Protein AF-A0A0B2SN39-F1 (afdb_monomer_lite)

Sequence (72 aa):
MEPTSSLGIPVYYFFAYGAAVLALFSNFPKLHEETSLSFKDMVGVELHVPASAPLKAMDMIEPMLERDDHAY

Radius of gyration: 14.98 Å; chains: 1; bounding box: 44×22×30 Å

Secondary structure (DSSP, 8-state):
-HHHHTTTPPP-----S-HHHHHHHHHHHHHHHT-SS-GGG-TTPEE--TTS--EEGGGS-GGGS-TTSTT-

Foldseek 3Di:
DPPVVVVPDDDDDDDPDDPQVVQCVVCLVVVVVVDPDFLLVQPPDWDDGPPDDTDRSNRDDVLRRGPPDPSD

pLDDT: mean 91.07, std 8.57, range [56.38, 97.69]

Organism: Glycine soja (NCBI:txid3848)

Structure (mmCIF, N/CA/C/O backbone):
data_AF-A0A0B2SN39-F1
#
_entry.id   AF-A0A0B2SN39-F1
#
loop_
_atom_site.group_PDB
_atom_site.id
_atom_site.type_symbol
_atom_site.label_atom_id
_atom_site.label_alt_id
_atom_site.label_comp_id
_atom_site.label_asym_id
_atom_site.label_entity_id
_atom_site.label_seq_id
_atom_site.pdbx_PDB_ins_code
_atom_site.Cartn_x
_atom_site.Cartn_y
_atom_site.Cartn_z
_atom_site.occupancy
_atom_site.B_iso_or_equiv
_atom_site.auth_seq_id
_atom_site.auth_comp_id
_atom_site.auth_asym_id
_atom_site.auth_atom_id
_atom_site.pdbx_PDB_model_num
ATOM 1 N N . MET A 1 1 ? 17.735 -1.598 -4.031 1.00 56.38 1 MET A N 1
ATOM 2 C CA . MET A 1 1 ? 17.920 -0.760 -5.239 1.00 56.38 1 MET A CA 1
ATOM 3 C C . MET A 1 1 ? 19.375 -0.340 -5.460 1.00 56.38 1 MET A C 1
ATOM 5 O O . MET A 1 1 ? 19.735 -0.083 -6.596 1.00 56.38 1 MET A O 1
ATOM 9 N N . GLU A 1 2 ? 20.233 -0.356 -4.435 1.00 59.19 2 GLU A N 1
ATOM 10 C CA . GLU A 1 2 ? 21.653 0.032 -4.535 1.00 59.19 2 GLU A CA 1
ATOM 11 C C . GLU A 1 2 ? 22.523 -0.649 -5.624 1.00 59.19 2 GLU A C 1
ATOM 13 O O . GLU A 1 2 ? 23.343 0.049 -6.220 1.00 59.19 2 GLU A O 1
ATOM 18 N N . PRO A 1 3 ? 22.400 -1.957 -5.949 1.00 64.38 3 PRO A N 1
ATOM 19 C CA . PRO A 1 3 ? 23.410 -2.598 -6.797 1.00 64.38 3 PRO A CA 1
ATOM 20 C C . PRO A 1 3 ? 23.364 -2.180 -8.274 1.00 64.38 3 PRO A C 1
ATOM 22 O O . PRO A 1 3 ? 24.372 -2.289 -8.960 1.00 64.38 3 PRO A O 1
ATOM 25 N N . THR A 1 4 ? 22.224 -1.707 -8.782 1.00 65.62 4 THR A N 1
ATOM 26 C CA . THR A 1 4 ? 22.063 -1.313 -10.194 1.00 65.62 4 THR A CA 1
ATOM 27 C C . THR A 1 4 ? 22.342 0.168 -10.429 1.00 65.62 4 THR A C 1
ATOM 29 O O . THR A 1 4 ? 22.854 0.535 -11.486 1.00 65.62 4 THR A O 1
ATOM 32 N N . SER A 1 5 ? 22.057 1.017 -9.436 1.00 66.62 5 SER A N 1
ATOM 33 C CA . SER A 1 5 ? 22.270 2.468 -9.508 1.00 66.62 5 SER A CA 1
ATOM 34 C C . SER A 1 5 ? 23.745 2.834 -9.698 1.00 66.62 5 SER A C 1
ATOM 36 O O . SER A 1 5 ? 24.059 3.792 -10.399 1.00 66.62 5 SER A O 1
ATOM 38 N N . SER A 1 6 ? 24.660 2.041 -9.134 1.00 81.81 6 SER A N 1
ATOM 39 C CA . SER A 1 6 ? 26.112 2.216 -9.277 1.00 81.81 6 SER A CA 1
ATOM 40 C C . SER A 1 6 ? 26.664 1.781 -10.643 1.00 81.81 6 SER A C 1
ATOM 42 O O . SER A 1 6 ? 27.762 2.191 -11.012 1.00 81.81 6 SER A O 1
ATOM 44 N N . LEU A 1 7 ? 25.906 0.986 -11.408 1.00 88.25 7 LEU A N 1
ATOM 45 C CA . LEU A 1 7 ? 26.302 0.443 -12.715 1.00 88.25 7 LEU A CA 1
ATOM 46 C C . LEU A 1 7 ? 25.801 1.290 -13.899 1.00 88.25 7 LEU A C 1
ATOM 48 O O . LEU A 1 7 ? 26.104 0.970 -15.046 1.00 88.25 7 LEU A O 1
ATOM 52 N N . GLY A 1 8 ? 25.020 2.348 -13.645 1.00 87.31 8 GLY A N 1
ATOM 53 C CA . GLY A 1 8 ? 24.458 3.212 -14.692 1.00 87.31 8 GLY A CA 1
ATOM 54 C C . GLY A 1 8 ? 23.393 2.538 -15.568 1.00 87.31 8 GLY A C 1
ATOM 55 O O . GLY A 1 8 ? 23.070 3.047 -16.639 1.00 87.31 8 GLY A O 1
ATOM 56 N N . ILE A 1 9 ? 22.846 1.397 -15.133 1.00 89.06 9 ILE A N 1
ATOM 57 C CA . ILE A 1 9 ? 21.811 0.659 -15.866 1.00 89.06 9 ILE A CA 1
ATOM 58 C C . ILE A 1 9 ? 20.431 1.157 -15.407 1.00 89.06 9 ILE A C 1
ATOM 60 O O . ILE A 1 9 ? 20.140 1.092 -14.208 1.00 89.06 9 ILE A O 1
ATOM 64 N N . PRO A 1 10 ? 19.559 1.627 -16.320 1.00 88.50 10 PRO A N 1
ATOM 65 C CA . PRO A 1 10 ? 18.223 2.069 -15.946 1.00 88.50 10 PRO A CA 1
ATOM 66 C C . PRO A 1 10 ? 17.370 0.886 -15.473 1.00 88.50 10 PRO A C 1
ATOM 68 O O . PRO A 1 10 ? 17.323 -0.167 -16.110 1.00 88.50 10 PRO A O 1
ATOM 71 N N . VAL A 1 11 ? 16.677 1.077 -14.350 1.00 88.50 11 VAL A N 1
ATOM 72 C CA . VAL A 1 11 ? 15.767 0.085 -13.768 1.00 88.50 11 VAL A CA 1
ATOM 73 C C . VAL A 1 11 ? 14.335 0.458 -14.112 1.00 88.50 11 VAL A C 1
ATOM 75 O O . VAL A 1 11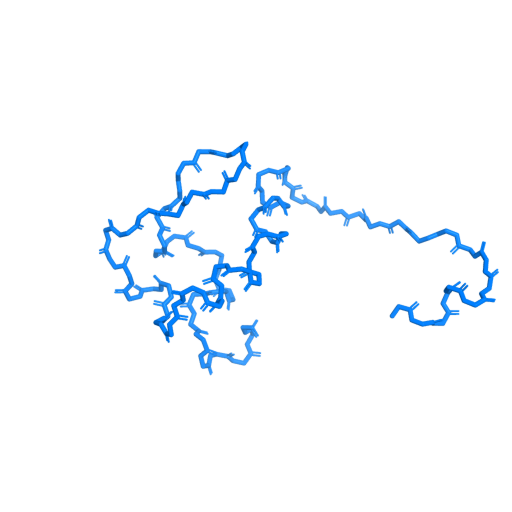 ? 13.913 1.593 -13.900 1.00 88.50 11 VAL A O 1
ATOM 78 N N . TYR A 1 12 ? 13.578 -0.520 -14.600 1.00 90.31 12 TYR A N 1
ATOM 79 C CA . TYR A 1 12 ? 12.163 -0.373 -14.913 1.00 90.31 12 TYR A CA 1
ATOM 80 C C . TYR A 1 12 ? 11.347 -1.384 -14.113 1.00 90.31 12 TYR A C 1
ATOM 82 O O . TYR A 1 12 ? 11.764 -2.528 -13.933 1.00 90.31 12 TYR A O 1
ATOM 90 N N . TYR A 1 13 ? 10.167 -0.961 -13.666 1.00 90.06 13 TYR A N 1
ATOM 91 C CA . TYR A 1 13 ? 9.222 -1.807 -12.947 1.00 90.06 13 TYR A CA 1
ATOM 92 C C . TYR A 1 13 ? 8.059 -2.166 -13.861 1.00 90.06 13 TYR A C 1
ATOM 94 O O . TYR A 1 13 ? 7.325 -1.292 -14.318 1.00 90.06 13 TYR A O 1
ATOM 102 N N . PHE A 1 14 ? 7.872 -3.462 -14.100 1.00 94.62 14 PHE A N 1
ATOM 103 C CA . PHE A 1 14 ? 6.615 -3.958 -14.638 1.00 94.62 14 PHE A CA 1
ATOM 104 C C . PHE A 1 14 ? 5.626 -4.111 -13.484 1.00 94.62 14 PHE A C 1
ATOM 106 O O . PHE A 1 14 ? 5.747 -5.022 -12.665 1.00 94.62 14 PHE A O 1
ATOM 113 N N . PHE A 1 15 ? 4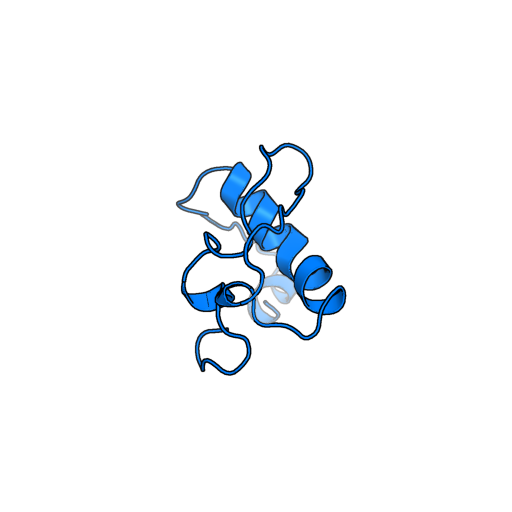.663 -3.198 -13.407 1.00 93.38 15 PHE A N 1
ATOM 114 C CA . PHE A 1 15 ? 3.577 -3.276 -12.444 1.00 93.38 15 PHE A CA 1
ATOM 115 C C . PHE A 1 15 ? 2.358 -3.906 -13.118 1.00 93.38 15 PHE A C 1
ATOM 117 O O . PHE A 1 15 ? 1.790 -3.330 -14.040 1.00 93.38 15 PHE A O 1
ATOM 124 N N . ALA A 1 16 ? 1.981 -5.109 -12.681 1.00 94.88 16 ALA A N 1
ATOM 125 C CA . ALA A 1 16 ? 0.961 -5.917 -13.353 1.00 94.88 16 ALA A CA 1
ATOM 126 C C . ALA A 1 16 ? -0.485 -5.416 -13.147 1.00 94.88 16 ALA A C 1
ATOM 128 O O . ALA A 1 16 ? -1.402 -5.926 -13.788 1.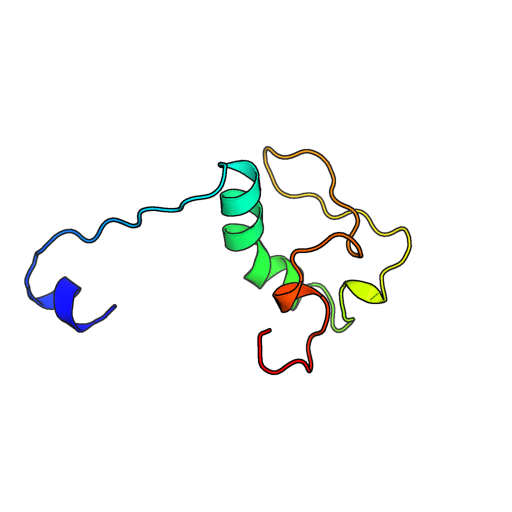00 94.88 16 ALA A O 1
ATOM 129 N N . TYR A 1 17 ? -0.699 -4.435 -12.264 1.00 90.75 17 TYR A N 1
ATOM 130 C CA . TYR A 1 17 ? -2.016 -3.867 -11.969 1.00 90.75 17 TYR A CA 1
ATOM 131 C C . TYR A 1 17 ? -2.223 -2.504 -12.646 1.00 90.75 17 TYR A C 1
ATOM 133 O O . TYR A 1 17 ? -1.295 -1.883 -13.160 1.00 90.75 17 TYR A O 1
ATOM 141 N N . GLY A 1 18 ? -3.467 -2.021 -12.637 1.00 90.81 18 GLY A N 1
ATOM 142 C CA . GLY A 1 18 ? -3.830 -0.736 -13.234 1.00 90.81 18 GLY A CA 1
ATOM 143 C C . GLY A 1 18 ? -3.268 0.487 -12.495 1.00 90.81 18 GLY A C 1
ATOM 144 O O . GLY A 1 18 ? -2.866 0.420 -11.333 1.00 90.81 18 GLY A O 1
ATOM 145 N N . ALA A 1 19 ? -3.321 1.644 -13.161 1.00 91.31 19 ALA A N 1
ATOM 146 C CA . ALA A 1 19 ? -2.796 2.911 -12.643 1.00 91.31 19 ALA A CA 1
ATOM 147 C C . ALA A 1 19 ? -3.436 3.360 -11.316 1.00 91.31 19 ALA A C 1
ATOM 149 O O . ALA A 1 19 ? -2.750 3.936 -10.480 1.00 91.31 19 ALA A O 1
ATOM 150 N N . ALA A 1 20 ? -4.721 3.062 -11.086 1.00 90.19 20 ALA A N 1
ATOM 151 C CA . ALA A 1 20 ? -5.388 3.377 -9.820 1.00 90.19 20 ALA A CA 1
ATOM 152 C C . ALA A 1 20 ? -4.760 2.626 -8.633 1.00 90.19 20 ALA A C 1
ATOM 154 O O . ALA A 1 20 ? -4.559 3.196 -7.566 1.00 90.19 20 ALA A O 1
ATOM 155 N N . VAL A 1 21 ? -4.382 1.362 -8.846 1.00 91.56 21 VAL A N 1
ATOM 156 C CA . VAL A 1 21 ? -3.705 0.547 -7.833 1.00 91.56 21 VAL A CA 1
ATOM 157 C C . VAL A 1 21 ? -2.289 1.079 -7.604 1.00 91.56 21 VAL A C 1
ATOM 159 O O . VAL A 1 21 ? -1.878 1.248 -6.462 1.00 91.56 21 VAL A O 1
ATOM 162 N N . LEU A 1 22 ? -1.568 1.446 -8.670 1.00 92.62 22 LEU A N 1
ATOM 163 C CA . LEU A 1 22 ? -0.251 2.083 -8.549 1.00 92.62 22 LEU A CA 1
ATOM 164 C C . LEU A 1 22 ? -0.316 3.400 -7.756 1.00 92.62 22 LEU A C 1
ATOM 166 O O . LEU A 1 22 ? 0.544 3.656 -6.912 1.00 92.62 22 LEU A O 1
ATOM 170 N N . ALA A 1 23 ? -1.337 4.224 -8.008 1.00 92.50 23 ALA A N 1
ATOM 171 C CA . ALA A 1 23 ? -1.568 5.462 -7.270 1.00 92.50 23 ALA A CA 1
ATOM 172 C C . ALA A 1 23 ? -1.824 5.182 -5.783 1.00 92.50 23 ALA A C 1
ATOM 174 O O . ALA A 1 23 ? -1.255 5.870 -4.935 1.00 92.50 23 ALA A O 1
ATOM 175 N N . LEU A 1 24 ? -2.608 4.148 -5.462 1.00 93.06 24 LEU A N 1
ATOM 176 C CA . LEU A 1 24 ? -2.843 3.718 -4.084 1.00 93.06 24 LEU A CA 1
ATOM 177 C C . LEU A 1 24 ? -1.538 3.297 -3.391 1.00 93.06 24 LEU A C 1
ATOM 179 O O . LEU A 1 24 ? -1.228 3.836 -2.332 1.00 93.06 24 LEU A O 1
ATOM 183 N N . PHE A 1 25 ? -0.731 2.424 -4.008 1.00 92.56 25 PHE A N 1
ATOM 184 C CA . PHE A 1 25 ? 0.572 2.015 -3.457 1.00 92.56 25 PHE A CA 1
ATOM 185 C C . PHE A 1 25 ? 1.530 3.198 -3.280 1.00 92.56 25 PHE A C 1
ATOM 187 O O . PHE A 1 25 ? 2.234 3.278 -2.278 1.00 92.56 25 PHE A O 1
ATOM 194 N N . SER A 1 26 ? 1.525 4.149 -4.216 1.00 92.50 26 SER A N 1
ATOM 195 C CA . SER A 1 26 ? 2.363 5.352 -4.129 1.00 92.50 26 SER A CA 1
ATOM 196 C C . SER A 1 26 ? 1.945 6.278 -2.979 1.00 92.50 26 SER A C 1
ATOM 198 O O . SER A 1 26 ? 2.786 6.979 -2.425 1.00 92.50 26 SER A O 1
ATOM 200 N N . ASN A 1 27 ? 0.657 6.289 -2.617 1.00 93.38 27 ASN A N 1
ATOM 201 C CA . ASN A 1 27 ? 0.117 7.098 -1.519 1.00 93.38 27 ASN A CA 1
ATOM 202 C C . ASN A 1 27 ? 0.038 6.337 -0.187 1.00 93.38 27 ASN A C 1
ATOM 204 O O . ASN A 1 27 ? -0.220 6.957 0.844 1.00 93.38 27 ASN A O 1
ATOM 208 N N . PHE A 1 28 ? 0.284 5.026 -0.178 1.00 94.50 28 PHE A N 1
ATOM 209 C CA . PHE A 1 28 ? 0.183 4.207 1.026 1.00 94.50 28 PHE A CA 1
ATOM 210 C C . PHE A 1 28 ? 1.047 4.693 2.193 1.00 94.50 28 PHE A C 1
ATOM 212 O O . PHE A 1 28 ? 0.494 4.775 3.284 1.00 94.50 28 PHE A O 1
ATOM 219 N N . PRO A 1 29 ? 2.325 5.095 2.019 1.00 95.25 29 PRO A N 1
ATOM 220 C CA . PRO A 1 29 ? 3.123 5.597 3.141 1.00 95.25 29 PRO A CA 1
ATOM 221 C C . PRO A 1 29 ? 2.469 6.790 3.848 1.00 95.25 29 PRO A C 1
ATOM 223 O O . PRO A 1 29 ? 2.433 6.852 5.070 1.00 95.25 29 PRO A O 1
ATOM 226 N N . LYS A 1 30 ? 1.852 7.696 3.081 1.00 95.19 30 LYS A N 1
ATOM 227 C CA . LYS A 1 30 ? 1.112 8.832 3.635 1.00 95.19 30 LYS A CA 1
ATOM 228 C C . LYS A 1 30 ? -0.139 8.375 4.392 1.00 95.19 30 LYS A C 1
ATOM 230 O O . LYS A 1 30 ? -0.350 8.790 5.524 1.00 95.19 30 LYS A O 1
ATOM 235 N N . LEU A 1 31 ? -0.949 7.500 3.790 1.00 94.50 31 LEU A N 1
ATOM 236 C CA . LEU A 1 31 ? -2.141 6.942 4.445 1.00 94.50 31 LEU A CA 1
ATOM 237 C C . LEU A 1 31 ? -1.773 6.168 5.723 1.00 94.50 31 LEU A C 1
ATOM 239 O O . LEU A 1 31 ? -2.522 6.175 6.698 1.00 94.50 31 LEU A O 1
ATOM 243 N N . HIS A 1 32 ? -0.612 5.510 5.722 1.00 95.12 32 HIS A N 1
ATOM 244 C CA . HIS A 1 32 ? -0.066 4.814 6.875 1.00 95.12 32 HIS A CA 1
ATOM 245 C C . HIS A 1 32 ? 0.280 5.779 8.018 1.00 95.12 32 HIS A C 1
ATOM 247 O O . HIS A 1 32 ? -0.009 5.466 9.170 1.00 95.12 32 HIS A O 1
ATOM 253 N N . GLU A 1 33 ? 0.864 6.938 7.719 1.00 96.25 33 GLU A N 1
ATOM 254 C CA . GLU A 1 33 ? 1.225 7.957 8.715 1.00 96.25 33 GLU A CA 1
ATOM 255 C C . GLU A 1 33 ? 0.009 8.714 9.281 1.00 96.25 33 GLU A C 1
ATOM 257 O O . GLU A 1 33 ? 0.036 9.160 10.427 1.00 96.25 33 GLU A O 1
ATOM 262 N N . GLU A 1 34 ? -1.074 8.848 8.509 1.00 94.81 34 GLU A N 1
ATOM 263 C CA . GLU A 1 34 ? -2.270 9.620 8.892 1.00 94.81 34 GLU A CA 1
ATOM 264 C C . GLU A 1 34 ? -3.144 8.949 9.967 1.00 94.81 34 GLU A C 1
ATOM 266 O O . GLU A 1 34 ? -4.014 9.595 10.555 1.00 94.81 34 GLU A O 1
ATOM 271 N N . THR A 1 35 ? -2.937 7.663 10.246 1.00 94.06 35 THR A N 1
ATOM 272 C CA . THR A 1 35 ? -3.719 6.914 11.236 1.00 94.06 35 THR A CA 1
ATOM 273 C C . THR A 1 35 ? -2.866 5.856 11.920 1.00 94.06 35 THR A C 1
ATOM 275 O O . THR A 1 35 ? -1.911 5.353 11.346 1.00 94.06 35 THR A O 1
ATOM 278 N N . SER A 1 36 ? -3.221 5.477 13.144 1.00 95.50 36 SER A N 1
ATOM 279 C CA . SER A 1 36 ? -2.660 4.302 13.823 1.00 95.50 36 SER A CA 1
ATOM 280 C C . SER A 1 36 ? -3.568 3.071 13.733 1.00 95.50 36 SER A C 1
ATOM 282 O O . SER A 1 36 ? -3.187 2.001 14.195 1.00 95.50 36 SER A O 1
ATOM 284 N N . LEU A 1 37 ? -4.764 3.206 13.148 1.00 96.75 37 LEU A N 1
ATOM 285 C CA . LEU A 1 37 ? -5.740 2.123 13.028 1.00 96.75 37 LEU A CA 1
ATOM 286 C C . LEU A 1 37 ? -5.441 1.224 11.822 1.00 96.75 37 LEU A C 1
ATOM 288 O O . LEU A 1 37 ? -4.977 1.695 10.778 1.00 96.75 37 LEU A O 1
ATOM 292 N N . SER A 1 38 ? -5.762 -0.062 11.952 1.00 97.31 38 SER A N 1
ATOM 293 C CA . SER A 1 38 ? -5.822 -0.999 10.828 1.00 97.31 38 SER A CA 1
ATOM 294 C C . SER A 1 38 ? -6.993 -0.639 9.910 1.00 97.31 38 SER A C 1
ATOM 296 O O . SER A 1 38 ? -8.095 -0.347 10.376 1.00 97.31 38 SER A O 1
ATOM 298 N N . PHE A 1 39 ? -6.776 -0.658 8.592 1.00 97.12 39 PHE A N 1
ATOM 299 C CA . PHE A 1 39 ? -7.782 -0.216 7.622 1.00 97.12 39 PHE A CA 1
ATOM 300 C C . PHE A 1 39 ? -9.046 -1.091 7.632 1.00 97.12 39 PHE A C 1
ATOM 302 O O . PHE A 1 39 ? -10.140 -0.572 7.398 1.00 97.12 39 PHE A O 1
ATOM 309 N N . LYS A 1 40 ? -8.932 -2.379 7.996 1.00 97.00 40 LYS A N 1
ATOM 310 C CA . LYS A 1 40 ? -10.091 -3.273 8.194 1.00 97.00 40 LYS A CA 1
ATOM 311 C C . LYS A 1 40 ? -11.075 -2.784 9.266 1.00 97.00 40 LYS A C 1
ATOM 313 O O . LYS A 1 40 ? -12.265 -3.073 9.171 1.00 97.00 40 LYS A O 1
ATOM 318 N N . ASP A 1 41 ? -10.594 -2.024 10.252 1.00 97.69 41 ASP A N 1
ATOM 319 C CA . ASP A 1 41 ? -11.394 -1.543 11.384 1.00 97.69 41 ASP A CA 1
ATOM 320 C C . ASP A 1 41 ? -12.020 -0.163 11.108 1.00 97.69 41 ASP A C 1
ATOM 322 O O . ASP A 1 41 ? -12.864 0.321 11.865 1.00 97.69 41 ASP A O 1
ATOM 326 N N . MET A 1 42 ? -11.648 0.482 9.998 1.00 96.44 42 MET A N 1
ATOM 327 C CA . MET A 1 42 ? -12.096 1.823 9.612 1.00 96.44 42 MET A CA 1
ATOM 328 C C . MET A 1 42 ? -13.426 1.780 8.842 1.00 96.44 42 MET A C 1
ATOM 330 O O . MET A 1 42 ? -13.545 2.249 7.706 1.00 96.44 42 MET A O 1
ATOM 334 N N . VAL A 1 43 ? -14.449 1.192 9.463 1.00 95.69 43 VAL A N 1
ATOM 335 C CA . VAL A 1 43 ? -15.770 0.994 8.850 1.00 95.69 43 VAL A CA 1
ATOM 336 C C . VAL A 1 43 ? -16.397 2.335 8.456 1.00 95.69 43 VAL A C 1
ATOM 338 O O . VAL A 1 43 ? -16.540 3.241 9.274 1.00 95.69 43 VAL A O 1
ATOM 341 N N . GLY A 1 44 ? -16.805 2.446 7.189 1.00 95.31 44 GLY A N 1
ATOM 342 C CA . GLY A 1 44 ? -17.447 3.647 6.646 1.00 95.31 44 GLY A CA 1
ATOM 343 C C . GLY A 1 44 ? -16.492 4.794 6.304 1.00 95.31 44 GLY A C 1
ATOM 344 O O . GLY A 1 44 ? -16.961 5.833 5.846 1.00 95.31 44 GLY A O 1
ATOM 345 N N . VAL A 1 45 ? -15.179 4.621 6.488 1.00 96.94 45 VAL A N 1
ATOM 346 C CA . VAL A 1 45 ? -14.182 5.616 6.079 1.00 96.94 45 VAL A CA 1
ATOM 347 C C . VAL A 1 45 ? -13.836 5.438 4.603 1.00 96.94 45 VAL A C 1
ATOM 349 O O . VAL A 1 45 ? -13.527 4.332 4.155 1.00 96.94 45 VAL A O 1
ATOM 352 N N . GLU A 1 46 ? -13.851 6.543 3.860 1.00 96.56 46 GLU A N 1
ATOM 353 C CA . GLU A 1 46 ? -13.392 6.604 2.473 1.00 96.56 46 GLU A CA 1
ATOM 354 C C . GLU A 1 46 ? -11.986 7.209 2.389 1.00 96.56 46 GLU A C 1
ATOM 356 O O . GLU A 1 46 ? -11.681 8.242 2.984 1.00 96.56 46 GLU A O 1
ATOM 361 N N . LEU A 1 47 ? -11.124 6.544 1.628 1.00 94.25 47 LEU A N 1
ATOM 362 C CA . LEU A 1 47 ? -9.781 6.965 1.279 1.00 94.25 47 LEU A CA 1
ATOM 363 C C . LEU A 1 47 ? -9.824 7.669 -0.074 1.00 94.25 47 LEU A C 1
ATOM 365 O O . LEU A 1 47 ? -10.343 7.138 -1.061 1.00 94.25 47 LEU A O 1
ATOM 369 N N . HIS A 1 48 ? -9.233 8.858 -0.124 1.00 92.88 48 HIS A N 1
ATOM 370 C CA . HIS A 1 48 ? -9.160 9.668 -1.332 1.00 92.88 48 HIS A CA 1
ATOM 371 C C . HIS A 1 48 ? -7.724 9.708 -1.839 1.00 92.88 48 HIS A C 1
ATOM 373 O O . HIS A 1 48 ? -6.885 10.452 -1.333 1.00 92.88 48 HIS A O 1
ATOM 379 N N . VAL A 1 49 ? -7.453 8.910 -2.868 1.00 90.69 49 VAL A N 1
ATOM 380 C CA . VAL A 1 49 ? -6.177 8.933 -3.579 1.00 90.69 49 VAL A CA 1
ATOM 381 C C . VAL A 1 49 ? -6.319 9.833 -4.814 1.00 90.69 49 VAL A C 1
ATOM 383 O O . VAL A 1 49 ? -7.338 9.774 -5.509 1.00 90.69 49 VAL A O 1
ATOM 386 N N . PRO A 1 50 ? -5.335 10.704 -5.110 1.00 88.12 50 PRO A N 1
ATOM 387 C CA . PRO A 1 50 ? -5.386 11.545 -6.300 1.00 88.12 50 PRO A CA 1
ATOM 388 C C . PRO A 1 50 ? -5.605 10.725 -7.578 1.00 88.12 50 PRO A C 1
ATOM 390 O O . PRO A 1 50 ? -4.977 9.688 -7.776 1.00 88.12 50 PRO A O 1
ATOM 393 N N . ALA A 1 51 ? -6.468 11.227 -8.465 1.00 81.50 51 ALA A N 1
ATOM 394 C CA . ALA A 1 51 ? -6.797 10.609 -9.753 1.00 81.50 51 ALA A CA 1
ATOM 395 C C . ALA A 1 51 ? -7.444 9.205 -9.686 1.00 81.50 51 ALA A C 1
ATOM 397 O O . ALA A 1 51 ? -7.492 8.513 -10.704 1.00 81.50 51 ALA A O 1
ATOM 398 N N . SER A 1 52 ? -7.994 8.797 -8.536 1.00 85.25 52 SER A N 1
ATOM 399 C CA . SER A 1 52 ? -8.827 7.595 -8.411 1.00 85.25 52 SER A CA 1
ATOM 400 C C . SER A 1 52 ? -10.216 7.915 -7.854 1.00 85.25 52 SER A C 1
ATOM 402 O O . SER A 1 52 ? -10.461 8.988 -7.303 1.00 85.25 52 SER A O 1
ATOM 404 N N . ALA A 1 53 ? -11.139 6.961 -7.987 1.00 90.44 53 ALA A N 1
ATOM 405 C CA . ALA A 1 53 ? -12.383 6.995 -7.229 1.00 90.44 53 ALA A CA 1
ATOM 406 C C . ALA A 1 53 ? -12.097 6.810 -5.721 1.00 90.44 53 ALA A C 1
ATOM 408 O O . ALA A 1 53 ? -11.057 6.231 -5.379 1.00 90.44 53 ALA A O 1
ATOM 409 N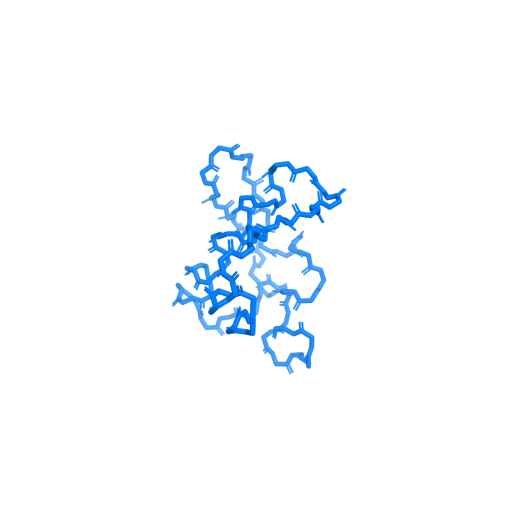 N . PRO A 1 54 ? -12.997 7.275 -4.834 1.00 92.50 54 PRO A N 1
ATOM 410 C CA . PRO A 1 54 ? -12.927 6.959 -3.411 1.00 92.50 54 PRO A CA 1
ATOM 411 C C . PRO A 1 54 ? -12.925 5.442 -3.181 1.00 92.50 54 PRO A C 1
ATOM 413 O O . PRO A 1 54 ? -13.645 4.703 -3.857 1.00 92.50 54 PRO A O 1
ATOM 416 N N . LEU A 1 55 ? -12.113 4.990 -2.228 1.00 94.00 55 LEU A N 1
ATOM 417 C CA . LEU A 1 55 ? -11.985 3.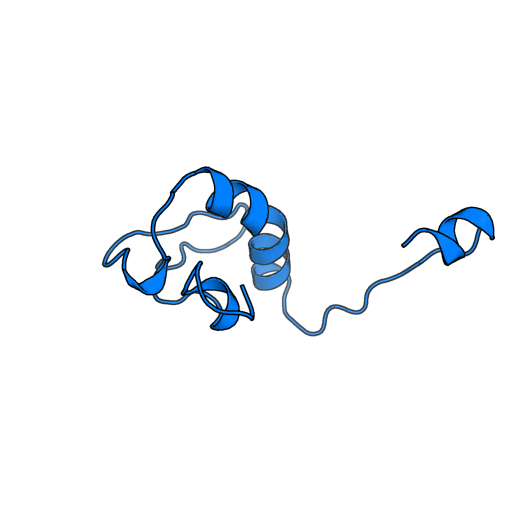587 -1.834 1.00 94.00 55 LEU A CA 1
ATOM 418 C C . LEU A 1 55 ? -12.367 3.451 -0.364 1.00 94.00 55 LEU A C 1
ATOM 420 O O . LEU A 1 55 ? -11.858 4.197 0.464 1.00 94.00 55 LEU A O 1
ATOM 424 N N . LYS A 1 56 ? -13.215 2.491 0.001 1.00 96.38 56 LYS A N 1
ATOM 425 C CA . LYS A 1 56 ? -13.467 2.228 1.423 1.00 96.38 56 LYS A CA 1
ATOM 426 C C . LYS A 1 56 ? -12.215 1.643 2.061 1.00 96.38 56 LYS A C 1
ATOM 428 O O . LYS A 1 56 ? -11.627 0.717 1.513 1.00 96.38 56 LYS A O 1
ATOM 433 N N . ALA A 1 57 ? -11.846 2.134 3.239 1.00 96.44 57 ALA A N 1
ATOM 434 C CA . ALA A 1 57 ? -10.659 1.667 3.952 1.00 96.44 57 ALA A CA 1
ATOM 435 C C . ALA A 1 57 ? -10.669 0.143 4.178 1.00 96.44 57 ALA A C 1
ATOM 437 O O . ALA A 1 57 ? -9.671 -0.529 3.951 1.00 96.44 57 ALA A O 1
ATOM 438 N N . MET A 1 58 ? -11.825 -0.425 4.517 1.00 96.50 58 MET A N 1
ATOM 439 C CA . MET A 1 58 ? -11.976 -1.872 4.711 1.00 96.50 58 MET A CA 1
ATOM 440 C C . MET A 1 58 ? -11.837 -2.719 3.433 1.00 96.50 58 MET A C 1
ATOM 442 O O . MET A 1 58 ? -11.668 -3.928 3.537 1.00 96.50 58 MET A O 1
ATOM 446 N N . ASP A 1 59 ? -11.893 -2.097 2.250 1.00 94.44 59 ASP A N 1
ATOM 447 C CA . ASP A 1 59 ? -11.731 -2.752 0.943 1.00 94.44 59 ASP A CA 1
ATOM 448 C C . ASP A 1 59 ? -10.294 -2.586 0.397 1.00 94.44 59 ASP A C 1
ATOM 450 O O . ASP A 1 59 ? -10.035 -2.799 -0.791 1.00 94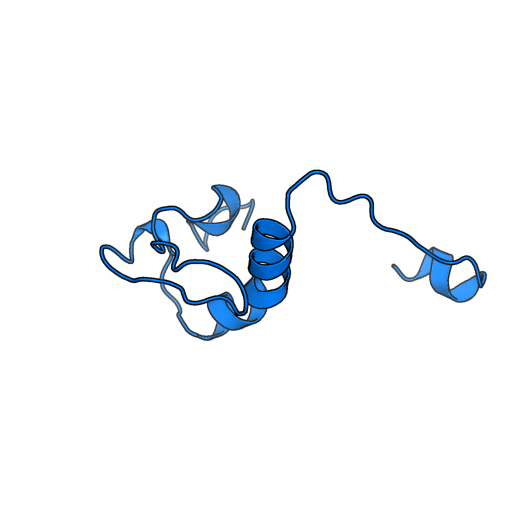.44 59 ASP A O 1
ATOM 454 N N . MET A 1 60 ? -9.348 -2.163 1.247 1.00 94.00 60 MET A N 1
ATOM 455 C CA . MET A 1 60 ? -7.925 -2.115 0.912 1.00 94.00 60 MET A CA 1
ATOM 456 C C . MET A 1 60 ? -7.388 -3.499 0.533 1.00 94.00 60 MET A C 1
ATOM 458 O O . MET A 1 60 ? -7.941 -4.541 0.880 1.00 94.00 60 MET A O 1
ATOM 462 N N . ILE A 1 61 ? -6.273 -3.498 -0.195 1.00 93.31 61 ILE A N 1
ATOM 463 C CA . ILE A 1 61 ? -5.593 -4.726 -0.612 1.00 93.31 61 ILE A CA 1
ATOM 464 C C . ILE A 1 61 ? -5.180 -5.500 0.641 1.00 93.31 61 ILE A C 1
ATOM 466 O O . ILE A 1 61 ? -4.672 -4.906 1.586 1.00 93.31 61 ILE A O 1
ATOM 470 N N . GLU A 1 62 ? -5.381 -6.816 0.626 1.00 94.62 62 GLU A N 1
ATOM 471 C CA . GLU A 1 62 ? -5.294 -7.692 1.800 1.00 94.62 62 GLU A CA 1
ATOM 472 C C . GLU A 1 62 ? -4.061 -7.475 2.701 1.00 94.62 62 GLU A C 1
ATOM 474 O O . GLU A 1 62 ? -4.265 -7.278 3.899 1.00 94.62 62 GLU A O 1
ATOM 479 N N . PRO A 1 63 ? -2.815 -7.382 2.188 1.00 94.38 63 PRO A N 1
ATOM 480 C CA . PRO A 1 63 ? -1.647 -7.147 3.043 1.00 94.38 63 PRO A CA 1
ATOM 481 C C . PRO A 1 63 ? -1.693 -5.805 3.783 1.00 94.38 63 PRO A C 1
ATOM 483 O O . PRO A 1 63 ? -1.131 -5.658 4.855 1.00 94.38 63 PRO A O 1
ATOM 486 N N . MET A 1 64 ? -2.399 -4.818 3.234 1.00 95.50 64 MET A N 1
ATOM 487 C CA . MET A 1 64 ? -2.491 -3.466 3.780 1.00 95.50 64 MET A CA 1
ATOM 488 C C . MET A 1 64 ? -3.642 -3.326 4.785 1.00 95.50 64 MET A C 1
ATOM 490 O O . MET A 1 64 ? -3.853 -2.229 5.291 1.00 95.50 64 MET A O 1
ATOM 494 N N . LEU A 1 65 ? -4.436 -4.369 5.053 1.00 96.69 65 LEU A N 1
ATOM 495 C CA . LEU A 1 65 ? -5.627 -4.257 5.904 1.00 96.69 65 LEU A CA 1
ATOM 496 C C . LEU A 1 65 ? -5.310 -4.228 7.401 1.00 96.69 65 LEU A C 1
ATOM 498 O O . LEU A 1 65 ? -6.007 -3.534 8.147 1.00 96.69 65 LEU A O 1
ATOM 502 N N . GLU A 1 66 ? -4.286 -4.963 7.836 1.00 96.94 66 GLU A N 1
ATOM 503 C CA . GLU A 1 66 ? -3.940 -5.170 9.243 1.00 96.94 66 GLU A CA 1
ATOM 504 C C . GLU A 1 66 ? -2.482 -4.807 9.514 1.00 96.94 66 GLU A C 1
ATOM 506 O O . GLU A 1 66 ? -1.579 -5.475 9.034 1.00 96.94 66 GLU A O 1
ATOM 511 N N . ARG A 1 67 ? -2.259 -3.756 10.312 1.00 94.62 67 ARG A N 1
ATOM 512 C CA . ARG A 1 67 ? -0.923 -3.192 10.583 1.00 94.62 67 ARG A CA 1
ATOM 513 C C . ARG A 1 67 ? 0.042 -4.146 11.272 1.00 94.62 67 ARG A C 1
ATOM 515 O O . ARG A 1 67 ? 1.244 -4.029 11.075 1.00 94.62 67 ARG A O 1
ATOM 522 N N . ASP A 1 68 ? -0.493 -5.033 12.100 1.00 95.62 68 ASP A N 1
ATOM 523 C CA . ASP A 1 68 ? 0.298 -5.993 12.867 1.00 95.62 68 ASP A CA 1
ATOM 524 C C . ASP A 1 68 ? 0.506 -7.315 12.105 1.00 95.62 68 ASP A C 1
ATOM 526 O O . ASP A 1 68 ? 1.151 -8.230 12.624 1.00 95.62 68 ASP A O 1
ATOM 530 N N . ASP A 1 69 ? -0.034 -7.439 10.885 1.00 96.38 69 ASP A N 1
ATOM 531 C CA . ASP A 1 69 ? 0.211 -8.601 10.037 1.00 96.38 69 ASP A CA 1
ATOM 532 C C . ASP A 1 69 ? 1.648 -8.581 9.502 1.00 96.38 69 ASP A C 1
ATOM 534 O O . ASP A 1 69 ? 2.213 -7.541 9.171 1.00 96.38 69 ASP A O 1
ATOM 538 N N . HIS A 1 70 ? 2.251 -9.761 9.382 1.00 95.75 70 HIS A N 1
ATOM 539 C CA . HIS A 1 70 ? 3.612 -9.906 8.872 1.00 95.75 70 HIS A CA 1
ATOM 540 C C . HIS A 1 70 ? 3.770 -9.422 7.415 1.00 95.75 70 HIS A C 1
ATOM 542 O O . HIS A 1 70 ? 4.887 -9.148 6.974 1.00 95.75 70 HIS A O 1
ATOM 548 N N . ALA A 1 71 ? 2.685 -9.371 6.644 1.00 92.62 71 ALA A N 1
ATOM 549 C CA . ALA A 1 71 ? 2.678 -8.946 5.250 1.00 92.62 71 ALA A CA 1
ATOM 550 C C . ALA A 1 71 ? 2.476 -7.430 5.047 1.00 92.62 71 ALA A C 1
ATOM 552 O O . ALA A 1 71 ? 2.534 -6.995 3.892 1.00 92.62 71 ALA A O 1
ATOM 553 N N . TYR A 1 72 ? 2.229 -6.663 6.115 1.00 90.88 72 TYR A N 1
ATOM 554 C CA . TYR A 1 72 ? 1.933 -5.228 6.062 1.00 90.88 72 TYR A CA 1
ATOM 555 C C . TYR A 1 72 ? 3.144 -4.350 5.714 1.00 90.88 72 TYR A C 1
ATOM 557 O O . TYR A 1 72 ? 4.246 -4.577 6.268 1.00 90.88 72 TYR A O 1
#